Protein AF-C1FYC5-F1 (afdb_monomer_lite)

Secondary structure (DSSP, 8-state):
-----SS-S----GGG--HHHHS---------TT-S-TT-HHHIIIIIHHHHHHHHHHHSTT--------------STT-SSPPP-S---S--HHHHHHHHHHH-GGGHHHHHHS----------SSS---SS------GGGS-GGG-------

Sequence (154 aa):
MVQFCRESCSSRPENQVTLDHDAFQVFQIISSAAEPSFSDEENVKSVYYPEVEKLILEKVPGAHRVFIFDHTIRRTNPGAERAPVFRAHIDQTPAVAVERVGHYLPEEAEQSLSAHYRITNVWRALNELVQVTPLTFAAATSVRDEDIVGIEHR

Radius of gyration: 16.99 Å; chains: 1; bounding box: 38×39×47 Å

Structure (mmCIF, N/CA/C/O backbone):
data_AF-C1FYC5-F1
#
_entry.id   AF-C1FYC5-F1
#
loop_
_atom_site.group_PDB
_atom_site.id
_atom_site.type_symbol
_atom_site.label_atom_id
_atom_site.label_alt_id
_atom_site.label_comp_id
_atom_site.label_asym_id
_atom_site.label_entity_id
_atom_site.label_seq_id
_atom_site.pdbx_PDB_ins_code
_atom_site.Cartn_x
_atom_site.Cartn_y
_atom_site.Cartn_z
_atom_site.occupancy
_atom_site.B_iso_or_equiv
_atom_site.auth_seq_id
_atom_site.auth_comp_id
_atom_site.auth_asym_id
_atom_site.auth_atom_id
_atom_site.pdbx_PDB_model_num
ATOM 1 N N . MET A 1 1 ? -7.289 -6.576 -6.113 1.00 34.09 1 MET A N 1
ATOM 2 C CA . MET A 1 1 ? -6.579 -6.414 -7.400 1.00 34.09 1 MET A CA 1
ATOM 3 C C . MET A 1 1 ? -7.009 -7.520 -8.363 1.00 34.09 1 MET A C 1
ATOM 5 O O . MET A 1 1 ? -6.465 -8.605 -8.294 1.00 34.09 1 MET A O 1
ATOM 9 N N . VAL A 1 2 ? -8.015 -7.306 -9.221 1.00 26.48 2 VAL A N 1
ATOM 10 C CA . VAL A 1 2 ? -8.512 -8.328 -10.174 1.00 26.48 2 VAL A CA 1
ATOM 11 C C . VAL A 1 2 ? -8.312 -7.862 -11.622 1.00 26.48 2 VAL A C 1
ATOM 13 O O . VAL A 1 2 ? -8.537 -6.693 -11.916 1.00 26.48 2 VAL A O 1
ATOM 16 N N . GLN A 1 3 ? -7.879 -8.775 -12.503 1.00 30.44 3 GLN A N 1
ATOM 17 C CA . GLN A 1 3 ? -7.667 -8.580 -13.945 1.00 30.44 3 GLN A CA 1
ATOM 18 C C . GLN A 1 3 ? -8.574 -9.520 -14.757 1.00 30.44 3 GLN A C 1
ATOM 20 O O . GLN A 1 3 ? -8.407 -10.730 -14.671 1.00 30.44 3 GLN A O 1
ATOM 25 N N . PHE A 1 4 ? -9.463 -8.935 -15.567 1.00 24.47 4 PHE A N 1
ATOM 26 C CA . PHE A 1 4 ? -10.095 -9.395 -16.827 1.00 24.47 4 PHE A CA 1
ATOM 27 C C . PHE A 1 4 ? -10.847 -8.164 -17.392 1.00 24.47 4 PHE A C 1
ATOM 29 O O . PHE A 1 4 ? -11.257 -7.321 -16.606 1.00 24.47 4 PHE A O 1
ATOM 36 N N . CYS A 1 5 ? -11.102 -7.926 -18.679 1.00 23.28 5 CYS A N 1
ATOM 37 C CA . CYS A 1 5 ? -10.681 -8.465 -19.970 1.00 23.28 5 CYS A CA 1
ATOM 38 C C . CYS A 1 5 ? -10.758 -7.290 -20.980 1.00 23.28 5 CYS A C 1
ATOM 40 O O . CYS A 1 5 ? -11.342 -6.246 -20.686 1.00 23.28 5 CYS A O 1
ATOM 42 N N . ARG A 1 6 ? -10.188 -7.473 -22.174 1.00 29.94 6 ARG A N 1
ATOM 43 C CA . ARG A 1 6 ? -10.405 -6.617 -23.349 1.00 29.94 6 ARG A CA 1
ATOM 44 C C . ARG A 1 6 ? -11.907 -6.412 -23.608 1.00 29.94 6 ARG A C 1
ATOM 46 O O . ARG A 1 6 ? -12.643 -7.385 -23.678 1.00 29.94 6 ARG A O 1
ATOM 53 N N . GLU A 1 7 ? -12.270 -5.153 -23.841 1.00 31.25 7 GLU A N 1
ATOM 54 C CA . GLU A 1 7 ? -13.524 -4.665 -24.436 1.00 31.25 7 GLU A CA 1
ATOM 55 C C . GLU A 1 7 ? -14.811 -4.753 -23.580 1.00 31.25 7 GLU A C 1
ATOM 57 O O . GLU A 1 7 ? -15.380 -5.806 -23.319 1.00 31.25 7 GLU A O 1
ATOM 62 N N . SER A 1 8 ? -15.327 -3.560 -23.251 1.00 36.59 8 SER A N 1
ATOM 63 C CA . SER A 1 8 ? -16.683 -3.243 -22.769 1.00 36.59 8 SER A CA 1
ATOM 64 C C . SER A 1 8 ? -17.083 -3.691 -21.352 1.00 36.59 8 SER A C 1
ATOM 66 O O . SER A 1 8 ? -17.915 -4.565 -21.158 1.00 36.59 8 SER A O 1
ATOM 68 N N . CYS A 1 9 ? -16.606 -2.959 -20.343 1.00 35.62 9 CYS A N 1
ATOM 69 C CA . CYS A 1 9 ? -17.364 -2.747 -19.107 1.00 35.62 9 CYS A CA 1
ATOM 70 C C . CYS A 1 9 ? -17.297 -1.257 -18.760 1.00 35.62 9 CYS A C 1
ATOM 72 O O . CYS A 1 9 ? -16.220 -0.671 -18.773 1.00 35.62 9 CYS A O 1
ATOM 74 N N . SER A 1 10 ? -18.463 -0.655 -18.516 1.00 42.31 10 SER A N 1
ATOM 75 C CA . SER A 1 10 ? -18.701 0.743 -18.126 1.00 42.31 10 SER A CA 1
ATOM 76 C C . SER A 1 10 ? -17.592 1.319 -17.222 1.00 42.31 10 SER A C 1
ATOM 78 O O . SER A 1 10 ? -17.642 1.177 -15.999 1.00 42.31 10 SER A O 1
ATOM 80 N N . SER A 1 11 ? -16.594 1.984 -17.807 1.00 58.16 11 SER A N 1
ATOM 81 C CA . SER A 1 11 ? -15.475 2.559 -17.060 1.00 58.16 11 SER A CA 1
ATOM 82 C C . SER A 1 11 ? -15.864 3.941 -16.545 1.00 58.16 11 SER A C 1
ATOM 84 O O . SER A 1 11 ? -15.959 4.893 -17.327 1.00 58.16 11 SER A O 1
ATOM 86 N N . ARG A 1 12 ? -16.089 4.069 -15.231 1.00 59.31 12 ARG A N 1
ATOM 87 C CA . ARG A 1 12 ? -16.116 5.391 -14.594 1.00 59.31 12 ARG A CA 1
ATOM 88 C C . ARG A 1 12 ? -14.775 6.092 -14.871 1.00 59.31 12 ARG A C 1
ATOM 90 O O . ARG A 1 12 ? -13.741 5.425 -14.812 1.00 59.31 12 ARG A O 1
ATOM 97 N N . PRO A 1 13 ? -14.770 7.399 -15.184 1.00 66.56 13 PRO A N 1
ATOM 98 C CA . PRO A 1 13 ? -13.530 8.148 -15.353 1.00 66.56 13 PRO A CA 1
ATOM 99 C C . PRO A 1 13 ? -12.661 8.054 -14.090 1.00 66.56 13 PRO A C 1
ATOM 101 O O . PRO A 1 13 ? -13.193 8.037 -12.980 1.00 66.56 13 PRO A O 1
ATOM 104 N N . GLU A 1 14 ? -11.334 8.038 -14.239 1.00 66.44 14 GLU A N 1
ATOM 105 C CA . GLU A 1 14 ? -10.386 7.883 -13.117 1.00 66.44 14 GLU A CA 1
ATOM 106 C C . GLU A 1 14 ? -10.587 8.913 -11.991 1.00 66.44 14 GLU A C 1
ATOM 108 O O . GLU A 1 14 ? -10.317 8.629 -10.830 1.00 66.44 14 GLU A O 1
ATOM 113 N N . ASN A 1 15 ? -11.107 10.102 -12.305 1.00 68.81 15 ASN A N 1
ATOM 114 C CA . ASN A 1 15 ? -11.380 11.153 -11.323 1.00 68.81 15 ASN A CA 1
ATOM 115 C C . ASN A 1 15 ? -12.697 10.972 -10.540 1.00 68.81 15 ASN A C 1
ATOM 117 O O . ASN A 1 15 ? -13.029 11.825 -9.720 1.00 68.81 15 ASN A O 1
ATOM 121 N N . GLN A 1 16 ? -13.454 9.904 -10.802 1.00 78.81 16 GLN A N 1
ATOM 122 C CA . GLN A 1 16 ? -14.715 9.585 -10.123 1.00 78.81 16 GLN A CA 1
ATOM 123 C C . GLN A 1 16 ? -14.625 8.335 -9.241 1.00 78.81 16 GLN A C 1
ATOM 125 O O . GLN A 1 16 ? -15.620 7.984 -8.606 1.00 78.81 16 GLN A O 1
ATOM 130 N N . VAL A 1 17 ? -13.469 7.665 -9.202 1.00 83.44 17 VAL A N 1
ATOM 131 C CA . VAL A 1 17 ? -13.244 6.526 -8.304 1.00 83.44 17 VAL A CA 1
ATOM 132 C C . VAL A 1 17 ? -12.764 6.999 -6.933 1.00 83.44 17 VAL A C 1
ATOM 134 O O . VAL A 1 17 ? -11.943 7.916 -6.836 1.00 83.44 17 VAL A O 1
ATOM 137 N N . THR A 1 18 ? -13.281 6.396 -5.863 1.00 88.06 18 THR A N 1
ATOM 138 C CA . THR A 1 18 ? -12.906 6.758 -4.485 1.00 88.06 18 THR A CA 1
ATOM 139 C C . THR A 1 18 ? -12.513 5.542 -3.660 1.00 88.06 18 THR A C 1
ATOM 141 O O . THR A 1 18 ? -12.987 4.430 -3.890 1.00 88.06 18 THR A O 1
ATOM 144 N N . LEU A 1 19 ? -11.679 5.755 -2.636 1.00 87.94 19 LEU A N 1
ATOM 145 C CA . LEU A 1 19 ? -11.278 4.677 -1.728 1.00 87.94 19 LEU A CA 1
ATOM 146 C C . LEU A 1 19 ? -12.468 4.036 -1.002 1.00 87.94 19 LEU A C 1
ATOM 148 O O . LEU A 1 19 ? -12.465 2.826 -0.809 1.00 87.94 19 LEU A O 1
ATOM 152 N N . ASP A 1 20 ? -13.482 4.812 -0.621 1.00 88.50 20 ASP A N 1
ATOM 153 C CA . ASP A 1 20 ? -14.598 4.294 0.180 1.00 88.50 20 ASP A CA 1
ATOM 154 C C . ASP A 1 20 ? -15.659 3.561 -0.648 1.00 88.50 20 ASP A C 1
ATOM 156 O O . ASP A 1 20 ? -16.315 2.663 -0.128 1.00 88.50 20 ASP A O 1
ATOM 160 N N . HIS A 1 21 ? -15.819 3.910 -1.928 1.00 89.00 21 HIS A N 1
ATOM 161 C CA . HIS A 1 21 ? -16.759 3.229 -2.821 1.00 89.00 21 HIS A CA 1
ATOM 162 C C . HIS A 1 21 ? -16.080 2.130 -3.652 1.00 89.00 21 HIS A C 1
ATOM 164 O O . HIS A 1 21 ? -16.608 1.029 -3.779 1.00 89.00 21 HIS A O 1
ATOM 170 N N . ASP A 1 22 ? -14.917 2.415 -4.239 1.00 90.00 22 ASP A N 1
ATOM 171 C CA . ASP A 1 22 ? -14.282 1.557 -5.247 1.00 90.00 22 ASP A CA 1
ATOM 172 C C . ASP A 1 22 ? -13.079 0.770 -4.708 1.00 90.00 22 ASP A C 1
ATOM 174 O O . ASP A 1 22 ? -12.581 -0.118 -5.400 1.00 90.00 22 ASP A O 1
ATOM 178 N N . ALA A 1 23 ? -12.636 1.052 -3.476 1.00 90.44 23 ALA A N 1
ATOM 179 C CA . ALA A 1 23 ? -11.439 0.492 -2.834 1.00 90.44 23 ALA A CA 1
ATOM 180 C C . ALA A 1 23 ? -10.101 0.860 -3.506 1.00 90.44 23 ALA A C 1
ATOM 182 O O . ALA A 1 23 ? -9.063 0.280 -3.181 1.00 90.44 23 ALA A O 1
ATOM 183 N N . PHE A 1 24 ? -10.094 1.843 -4.410 1.00 91.31 24 PHE A N 1
ATOM 184 C CA . PHE A 1 24 ? -8.877 2.444 -4.950 1.00 91.31 24 PHE A CA 1
ATOM 185 C C . PHE A 1 24 ? -9.115 3.906 -5.335 1.00 91.31 24 PHE A C 1
ATOM 187 O O . PHE A 1 24 ? -10.240 4.337 -5.578 1.00 91.31 24 PHE A O 1
ATOM 194 N N . GLN A 1 25 ? -8.032 4.671 -5.406 1.00 89.44 25 GLN A N 1
ATOM 195 C CA . GLN A 1 25 ? -8.036 6.036 -5.913 1.00 89.44 25 GLN A CA 1
ATOM 196 C C . GLN A 1 25 ? -6.739 6.277 -6.675 1.00 89.44 25 GLN A C 1
ATOM 198 O O . GLN A 1 25 ? -5.678 5.791 -6.279 1.00 89.44 25 GLN A O 1
ATOM 203 N N . VAL A 1 26 ? -6.838 7.009 -7.782 1.00 87.38 26 VAL A N 1
ATOM 204 C CA . VAL A 1 26 ? -5.706 7.308 -8.659 1.00 87.38 26 VAL A CA 1
ATOM 205 C C . VAL A 1 26 ? -5.273 8.752 -8.444 1.00 87.38 26 VAL A C 1
ATOM 207 O O . VAL A 1 26 ? -6.096 9.667 -8.417 1.00 87.38 26 VAL A O 1
ATOM 210 N N . PHE A 1 27 ? -3.966 8.954 -8.311 1.00 83.06 27 PHE A N 1
ATOM 211 C CA . PHE A 1 27 ? -3.350 10.273 -8.262 1.00 83.06 27 PHE A CA 1
ATOM 212 C C . PHE A 1 27 ? -2.437 10.440 -9.475 1.00 83.06 27 PHE A C 1
ATOM 214 O O . PHE A 1 27 ? -1.726 9.509 -9.855 1.00 83.06 27 PHE A O 1
ATOM 221 N N . GLN A 1 28 ? -2.460 11.626 -10.085 1.00 79.00 28 GLN A N 1
ATOM 222 C CA . GLN A 1 28 ? -1.498 11.974 -11.133 1.00 79.00 28 GLN A CA 1
ATOM 223 C C . GLN A 1 28 ? -0.081 12.036 -10.558 1.00 79.00 28 GLN A C 1
ATOM 225 O O . GLN A 1 28 ? 0.081 12.196 -9.352 1.00 79.00 28 GLN A O 1
ATOM 230 N N . ILE A 1 29 ? 0.928 11.901 -11.424 1.00 68.50 29 ILE A N 1
ATOM 231 C CA . ILE A 1 29 ? 2.345 11.760 -11.058 1.00 68.50 29 ILE A CA 1
ATOM 232 C C . ILE A 1 29 ? 2.752 12.794 -9.996 1.00 68.50 29 ILE A C 1
ATOM 234 O O . ILE A 1 29 ? 2.791 13.995 -10.255 1.00 68.50 29 ILE A O 1
ATOM 238 N N . ILE A 1 30 ? 3.073 12.296 -8.801 1.00 72.44 30 ILE A N 1
ATOM 239 C CA . ILE A 1 30 ? 3.605 13.078 -7.683 1.00 72.44 30 ILE A CA 1
ATOM 240 C C . ILE A 1 30 ? 5.122 12.912 -7.706 1.00 72.44 30 ILE A C 1
ATOM 242 O O . ILE A 1 30 ? 5.620 11.799 -7.521 1.00 72.44 30 ILE A O 1
ATOM 246 N N . SER A 1 31 ? 5.869 13.993 -7.921 1.00 78.69 31 SER A N 1
ATOM 247 C CA . SER A 1 31 ? 7.332 13.971 -7.806 1.00 78.69 31 SER A CA 1
ATOM 248 C C . SER A 1 31 ? 7.746 13.516 -6.404 1.00 78.69 31 SER A C 1
ATOM 250 O O . SER A 1 31 ? 7.158 13.974 -5.426 1.00 78.69 31 SER A O 1
ATOM 252 N N . SER A 1 32 ? 8.744 12.642 -6.308 1.00 83.69 32 SER A N 1
ATOM 253 C CA . SER A 1 32 ? 9.310 12.199 -5.030 1.00 83.69 32 SER A CA 1
ATOM 254 C C . SER A 1 32 ? 10.768 12.609 -4.945 1.00 83.69 32 SER A C 1
ATOM 256 O O . SER A 1 32 ? 11.507 12.461 -5.918 1.00 83.69 32 SER A O 1
ATOM 258 N N . ALA A 1 33 ? 11.194 13.079 -3.776 1.00 84.56 33 ALA A N 1
ATOM 259 C CA . ALA A 1 33 ? 12.601 13.357 -3.513 1.00 84.56 33 ALA A CA 1
ATOM 260 C C . ALA A 1 33 ? 13.441 12.073 -3.380 1.00 84.56 33 ALA A C 1
ATOM 262 O O . ALA A 1 33 ? 14.666 12.147 -3.384 1.00 84.56 33 ALA A O 1
ATOM 263 N N . ALA A 1 34 ? 12.804 10.898 -3.285 1.00 82.06 34 ALA A N 1
ATOM 264 C CA . ALA A 1 34 ? 13.491 9.611 -3.212 1.00 82.06 34 ALA A CA 1
ATOM 265 C C . ALA A 1 34 ? 14.014 9.116 -4.578 1.00 82.06 34 ALA A C 1
ATOM 267 O O . ALA A 1 34 ? 14.761 8.134 -4.635 1.00 82.06 34 ALA A O 1
ATOM 268 N N . GLU A 1 35 ? 13.645 9.771 -5.683 1.00 76.88 35 GLU A N 1
ATOM 269 C CA . GLU A 1 35 ? 14.177 9.463 -7.014 1.00 76.88 35 GLU A CA 1
ATOM 270 C C . GLU A 1 35 ? 15.662 9.856 -7.141 1.00 76.88 35 GLU A C 1
ATOM 272 O O . GLU A 1 35 ? 16.072 10.888 -6.611 1.00 76.88 35 GLU A O 1
ATOM 277 N N . PRO A 1 36 ? 16.501 9.079 -7.860 1.00 67.19 36 PRO A N 1
ATOM 278 C CA . PRO A 1 36 ? 16.189 7.863 -8.625 1.00 67.19 36 PRO A CA 1
ATOM 279 C C . PRO A 1 36 ? 16.366 6.549 -7.837 1.00 67.19 36 PRO A C 1
ATOM 281 O O . PRO A 1 36 ? 16.103 5.468 -8.363 1.00 67.19 36 PRO A O 1
ATOM 284 N N . SER A 1 37 ? 16.849 6.601 -6.595 1.00 65.06 37 SER A N 1
ATOM 285 C CA . SER A 1 37 ? 17.399 5.431 -5.899 1.00 65.06 37 SER A CA 1
ATOM 286 C C . SER A 1 37 ? 16.353 4.665 -5.085 1.00 65.06 37 SER A C 1
ATOM 288 O O . SER A 1 37 ? 16.595 4.321 -3.929 1.00 65.06 37 SER A O 1
ATOM 290 N N . PHE A 1 38 ? 15.224 4.267 -5.688 1.00 81.00 38 PHE A N 1
ATOM 291 C CA . PHE A 1 38 ? 14.351 3.203 -5.140 1.00 81.00 38 PHE A CA 1
ATOM 292 C C . PHE A 1 38 ? 15.049 1.815 -5.168 1.00 81.00 38 PHE A C 1
ATOM 294 O O . PHE A 1 38 ? 14.480 0.784 -5.528 1.00 81.00 38 PHE A O 1
ATOM 301 N N . SER A 1 39 ? 16.343 1.811 -4.872 1.00 79.75 39 SER A N 1
ATOM 302 C CA . SER A 1 39 ? 17.281 0.714 -4.697 1.00 79.75 39 SER A CA 1
ATOM 303 C C . SER A 1 39 ? 17.934 0.744 -3.320 1.00 79.75 39 SER A C 1
ATOM 305 O O . SER A 1 39 ? 18.486 -0.277 -2.930 1.00 79.75 39 SER A O 1
ATOM 307 N N . ASP A 1 40 ? 17.871 1.872 -2.610 1.00 86.31 40 ASP A N 1
ATOM 308 C CA . ASP A 1 40 ? 18.386 2.020 -1.254 1.00 86.31 40 ASP A CA 1
ATOM 309 C C . ASP A 1 40 ? 17.228 2.031 -0.248 1.00 86.31 40 ASP A C 1
ATOM 311 O O . ASP A 1 40 ? 16.360 2.907 -0.271 1.00 86.31 40 ASP A O 1
ATOM 315 N N . GLU A 1 41 ? 17.217 1.029 0.627 1.00 88.12 41 GLU A N 1
ATOM 316 C CA . GLU A 1 41 ? 16.197 0.849 1.655 1.00 88.12 41 GLU A CA 1
ATOM 317 C C . GLU A 1 41 ? 16.184 2.005 2.667 1.00 88.12 41 GLU A C 1
ATOM 319 O O . GLU A 1 41 ? 15.111 2.418 3.116 1.00 88.12 41 GLU A O 1
ATOM 324 N N . GLU A 1 42 ? 17.350 2.561 3.006 1.00 90.31 42 GLU A N 1
ATOM 325 C CA . GLU A 1 42 ? 17.450 3.674 3.952 1.00 90.31 42 GLU A CA 1
ATOM 326 C C . GLU A 1 42 ? 16.856 4.950 3.352 1.00 90.31 42 GLU A C 1
ATOM 328 O O . GLU A 1 42 ? 16.071 5.641 4.007 1.00 90.31 42 GLU A O 1
ATOM 333 N N . ASN A 1 43 ? 17.143 5.224 2.079 1.00 90.75 43 ASN A N 1
ATOM 334 C CA . ASN A 1 43 ? 16.541 6.331 1.338 1.00 90.75 43 ASN A CA 1
ATOM 335 C C . ASN A 1 43 ? 15.010 6.191 1.233 1.00 90.75 43 ASN A C 1
ATOM 337 O O . ASN A 1 43 ? 14.275 7.152 1.460 1.00 90.75 43 ASN A O 1
ATOM 341 N N . VAL A 1 44 ? 14.496 4.983 0.965 1.00 92.69 44 VAL A N 1
ATOM 342 C CA . VAL A 1 44 ? 13.042 4.735 0.940 1.00 92.69 44 VAL A CA 1
ATOM 343 C C . VAL A 1 44 ? 12.408 5.037 2.303 1.00 92.69 44 VAL A C 1
ATOM 345 O O . VAL A 1 44 ? 11.387 5.723 2.367 1.00 92.69 44 VAL A O 1
ATOM 348 N N . LYS A 1 45 ? 13.016 4.579 3.401 1.00 93.56 45 LYS A N 1
ATOM 349 C CA . LYS A 1 45 ? 12.481 4.798 4.755 1.00 93.56 45 LYS A CA 1
ATOM 350 C C . LYS A 1 45 ? 12.613 6.243 5.237 1.00 93.56 45 LYS A C 1
ATOM 352 O O . LYS A 1 45 ? 11.732 6.727 5.935 1.00 93.56 45 LYS A O 1
ATOM 357 N N . SER A 1 46 ? 13.699 6.931 4.901 1.00 93.75 46 SER A N 1
ATOM 358 C CA . SER A 1 46 ? 13.956 8.294 5.388 1.00 93.75 46 SER A CA 1
ATOM 359 C C . SER A 1 46 ? 13.279 9.378 4.549 1.00 93.75 46 SER A C 1
ATOM 361 O O . SER A 1 46 ? 12.950 10.433 5.087 1.00 93.75 46 SER A O 1
ATOM 363 N N . VAL A 1 47 ? 13.034 9.124 3.258 1.00 93.31 47 VAL A N 1
ATOM 364 C CA . VAL A 1 47 ? 12.475 10.115 2.324 1.00 93.31 47 VAL A CA 1
ATOM 365 C C . VAL A 1 47 ? 11.071 9.734 1.867 1.00 93.31 47 VAL A C 1
ATOM 367 O O . VAL A 1 47 ? 10.134 10.513 2.030 1.00 93.31 47 VAL A O 1
ATOM 370 N N . TYR A 1 48 ? 10.891 8.527 1.326 1.00 93.31 48 TYR A N 1
ATOM 371 C CA . TYR A 1 48 ? 9.627 8.150 0.687 1.00 93.31 48 TYR A CA 1
ATOM 372 C C . TYR A 1 48 ? 8.517 7.812 1.690 1.00 93.31 48 TYR A C 1
ATOM 374 O O . TYR A 1 48 ? 7.357 8.147 1.463 1.00 93.31 48 TYR A O 1
ATOM 382 N N . TYR A 1 49 ? 8.846 7.183 2.819 1.00 95.50 49 TYR A N 1
ATOM 383 C CA . TYR A 1 49 ? 7.861 6.879 3.865 1.00 95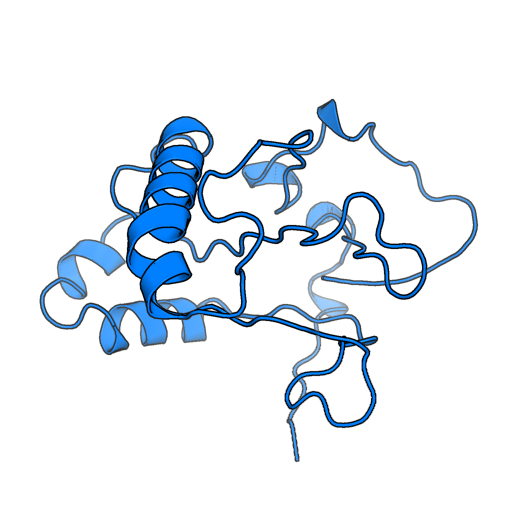.50 49 TYR A CA 1
ATOM 384 C C . TYR A 1 49 ? 7.166 8.144 4.401 1.00 95.50 49 TYR A C 1
ATOM 386 O O . TYR A 1 49 ? 5.934 8.158 4.396 1.00 95.50 49 TYR A O 1
ATOM 394 N N . PRO A 1 50 ? 7.885 9.227 4.771 1.00 95.69 50 PRO A N 1
ATOM 395 C CA . PRO A 1 50 ? 7.250 10.496 5.134 1.00 95.69 50 PRO A CA 1
ATOM 396 C C . PRO A 1 50 ? 6.348 11.085 4.040 1.00 95.69 50 PRO A C 1
ATOM 398 O O . PRO A 1 50 ? 5.287 11.633 4.338 1.00 95.69 50 PRO A O 1
ATOM 401 N N . GLU A 1 51 ? 6.737 10.972 2.765 1.00 94.38 51 GLU A N 1
ATOM 402 C CA . GLU A 1 51 ? 5.906 11.433 1.644 1.00 94.38 51 GLU A CA 1
ATOM 403 C C . GLU A 1 51 ? 4.603 10.627 1.530 1.00 94.38 51 GLU A C 1
ATOM 405 O O . GLU A 1 51 ? 3.532 11.203 1.327 1.00 94.38 51 GLU A O 1
ATOM 410 N N . VAL A 1 52 ? 4.683 9.303 1.687 1.00 94.69 52 VAL A N 1
ATOM 411 C CA . VAL A 1 5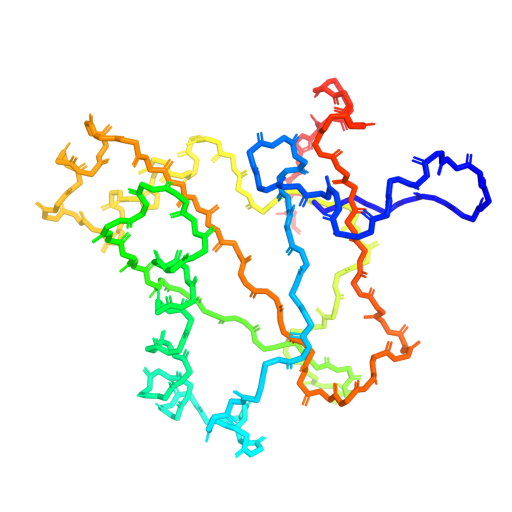2 ? 3.525 8.398 1.665 1.00 94.69 52 VAL A CA 1
ATOM 412 C C . VAL A 1 52 ? 2.608 8.643 2.858 1.00 94.69 52 VAL A C 1
ATOM 414 O O . VAL A 1 52 ? 1.394 8.731 2.682 1.00 94.69 52 VAL A O 1
ATOM 417 N N . GLU A 1 53 ? 3.166 8.785 4.059 1.00 96.06 53 GLU A N 1
ATOM 418 C CA . GLU A 1 53 ? 2.406 9.115 5.263 1.00 96.06 53 GLU A CA 1
ATOM 419 C C . GLU A 1 53 ? 1.639 10.426 5.079 1.00 96.06 53 GLU A C 1
ATOM 421 O O . GLU A 1 53 ? 0.419 10.456 5.255 1.00 96.06 53 GLU A O 1
ATOM 426 N N . LYS A 1 54 ? 2.326 11.483 4.632 1.00 94.94 54 LYS A N 1
ATOM 427 C CA . LYS A 1 54 ? 1.701 12.773 4.338 1.00 94.94 54 LYS A CA 1
ATOM 428 C C . LYS A 1 54 ? 0.582 12.636 3.305 1.00 94.94 54 LYS A C 1
ATOM 430 O O . LYS A 1 54 ? -0.506 13.166 3.514 1.00 94.94 54 LYS A O 1
ATOM 435 N N . LEU A 1 55 ? 0.822 11.904 2.215 1.00 92.81 55 LEU A N 1
ATOM 436 C CA . LEU A 1 55 ? -0.184 11.667 1.180 1.00 92.81 55 LEU A CA 1
ATOM 437 C C . LEU A 1 55 ? -1.434 10.985 1.753 1.00 92.81 55 LEU A C 1
ATOM 439 O O . LEU A 1 55 ? -2.548 11.412 1.462 1.00 92.81 55 LEU A O 1
ATOM 443 N N . ILE A 1 56 ? -1.267 9.941 2.566 1.00 93.69 56 ILE A N 1
ATOM 444 C CA . ILE A 1 56 ? -2.392 9.213 3.164 1.00 93.69 56 ILE A CA 1
ATOM 445 C C . ILE A 1 56 ? -3.171 10.124 4.116 1.00 93.69 56 ILE A C 1
ATOM 447 O O . ILE A 1 56 ? -4.393 10.200 4.002 1.00 93.69 56 ILE A O 1
ATOM 451 N N . LEU A 1 57 ? -2.485 10.851 5.002 1.00 94.62 57 LEU A N 1
ATOM 452 C CA . LEU A 1 57 ? -3.121 11.777 5.945 1.00 94.62 57 LEU A CA 1
ATOM 453 C C . LEU A 1 57 ? -3.895 12.900 5.233 1.00 94.62 57 LEU A C 1
ATOM 455 O O . LEU A 1 57 ? -4.964 13.297 5.686 1.00 94.62 57 LEU A O 1
ATOM 459 N N . GLU A 1 58 ? -3.391 13.400 4.102 1.00 92.44 58 GLU A N 1
ATOM 460 C CA . GLU A 1 58 ? -4.060 14.452 3.328 1.00 92.44 58 GLU A CA 1
ATOM 461 C C . GLU A 1 58 ? -5.240 13.945 2.491 1.00 92.44 58 GLU A C 1
ATOM 463 O O . GLU A 1 58 ? -6.182 14.699 2.234 1.00 92.44 58 GLU A O 1
ATOM 468 N N . LYS A 1 59 ? -5.169 12.710 1.983 1.00 89.12 59 LYS A N 1
ATOM 469 C CA . LYS A 1 59 ? -6.116 12.208 0.972 1.00 89.12 59 LYS A CA 1
ATOM 470 C C . LYS A 1 59 ? -7.155 11.241 1.510 1.00 89.12 59 LYS A C 1
ATOM 472 O O . LYS A 1 59 ? -8.185 11.086 0.861 1.00 89.12 59 LYS A O 1
ATOM 477 N N . VAL A 1 60 ? -6.915 10.605 2.653 1.00 90.00 60 VAL A N 1
ATOM 478 C CA . VAL A 1 60 ? -7.852 9.657 3.262 1.00 90.00 60 VAL A CA 1
ATOM 479 C C . VAL A 1 60 ? -8.627 10.362 4.378 1.00 90.00 60 VAL A C 1
ATOM 481 O O . VAL A 1 60 ? -8.052 10.659 5.426 1.00 90.00 60 VAL A O 1
ATOM 484 N N . PRO A 1 61 ? -9.933 10.636 4.199 1.00 88.88 61 PRO A N 1
ATOM 485 C CA . PRO A 1 61 ? -10.725 11.315 5.218 1.00 88.88 61 PRO A CA 1
ATOM 486 C C . PRO A 1 61 ? -10.719 10.550 6.547 1.00 88.88 61 PRO A C 1
ATOM 488 O O . PRO A 1 61 ? -10.956 9.346 6.586 1.00 88.88 61 PRO A O 1
ATOM 491 N N . GLY A 1 62 ? -10.448 11.258 7.646 1.00 91.06 62 GLY A N 1
ATOM 492 C CA . GLY A 1 62 ? -10.405 10.674 8.992 1.00 91.06 62 GLY A CA 1
ATOM 493 C C . GLY A 1 62 ? -9.100 9.949 9.346 1.00 91.06 62 GLY A C 1
ATOM 494 O O . GLY A 1 62 ? -8.938 9.533 10.498 1.00 91.06 62 GLY A O 1
ATOM 495 N N . ALA A 1 63 ? -8.149 9.834 8.411 1.00 93.12 63 ALA A N 1
ATOM 496 C CA . ALA A 1 63 ? -6.814 9.344 8.726 1.00 93.12 63 ALA A CA 1
ATOM 497 C C . ALA A 1 63 ? -6.082 10.357 9.618 1.00 93.12 63 ALA A C 1
ATOM 499 O O . ALA A 1 63 ? -5.927 11.524 9.273 1.00 93.12 63 ALA A O 1
ATOM 500 N N . HIS A 1 64 ? -5.641 9.894 10.782 1.00 93.44 64 HIS A N 1
ATOM 501 C CA . HIS A 1 64 ? -4.916 10.701 11.770 1.00 93.44 64 HIS A CA 1
ATOM 502 C C . HIS A 1 64 ? -3.638 10.013 12.263 1.00 93.44 64 HIS A C 1
ATOM 504 O O . HIS A 1 64 ? -2.840 10.624 12.967 1.00 93.44 64 HIS A O 1
ATOM 510 N N . ARG A 1 65 ? -3.442 8.743 11.893 1.00 93.25 65 ARG A N 1
ATOM 511 C CA . ARG A 1 65 ? -2.264 7.942 12.209 1.00 93.25 65 ARG A CA 1
ATOM 512 C C . ARG A 1 65 ? -1.987 6.986 11.057 1.00 93.25 65 ARG A C 1
ATOM 514 O O . ARG A 1 65 ? -2.908 6.334 10.566 1.00 93.25 65 ARG A O 1
ATOM 521 N N . VAL A 1 66 ? -0.728 6.905 10.641 1.00 96.00 66 VAL A N 1
ATOM 522 C CA . VAL A 1 66 ? -0.256 5.988 9.600 1.00 96.00 66 VAL A CA 1
ATOM 523 C C . VAL A 1 66 ? 0.913 5.196 10.166 1.00 96.00 66 VAL A C 1
ATOM 525 O O . VAL A 1 66 ? 1.781 5.746 10.832 1.00 96.00 66 VAL A O 1
ATOM 528 N N . PHE A 1 67 ? 0.934 3.892 9.904 1.00 95.81 67 PHE A N 1
ATOM 529 C CA . PHE A 1 67 ? 2.066 3.034 10.230 1.00 95.81 67 PHE A CA 1
ATOM 530 C C . PHE A 1 67 ? 2.444 2.228 8.990 1.00 95.81 67 PHE A C 1
ATOM 532 O O . PHE A 1 67 ? 1.650 1.422 8.500 1.00 95.81 67 PHE A O 1
ATOM 539 N N . ILE A 1 68 ? 3.648 2.459 8.468 1.00 96.19 68 ILE A N 1
ATOM 540 C CA . ILE A 1 68 ? 4.161 1.751 7.293 1.00 96.19 68 ILE A CA 1
ATOM 541 C C . ILE A 1 68 ? 4.968 0.548 7.781 1.00 96.19 68 ILE A C 1
ATOM 543 O O . ILE A 1 68 ? 6.069 0.701 8.303 1.00 96.19 68 ILE A O 1
ATOM 547 N N . PHE A 1 69 ? 4.409 -0.650 7.614 1.00 93.44 69 PHE A N 1
ATOM 548 C CA . PHE A 1 69 ? 5.002 -1.881 8.142 1.00 93.44 69 PHE A CA 1
ATOM 549 C C . PHE A 1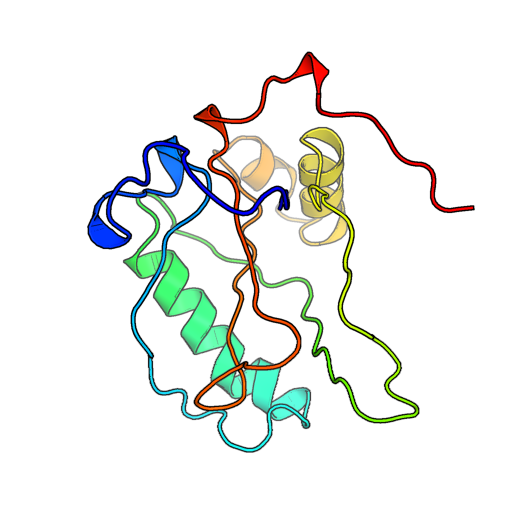 69 ? 5.896 -2.633 7.147 1.00 93.44 69 PHE A C 1
ATOM 551 O O . PHE A 1 69 ? 6.743 -3.414 7.570 1.00 93.44 69 PHE A O 1
ATOM 558 N N . ASP A 1 70 ? 5.712 -2.432 5.841 1.00 92.25 70 ASP A N 1
ATOM 559 C CA . ASP A 1 70 ? 6.488 -3.108 4.796 1.00 92.25 70 ASP A CA 1
ATOM 560 C C . ASP A 1 70 ? 6.448 -2.313 3.483 1.00 92.25 70 ASP A C 1
ATOM 562 O O . ASP A 1 70 ? 5.532 -1.521 3.247 1.00 92.25 70 ASP A O 1
ATOM 566 N N . HIS A 1 71 ? 7.426 -2.555 2.613 1.00 92.88 71 HIS A N 1
ATOM 567 C CA . HIS A 1 71 ? 7.381 -2.162 1.211 1.00 92.88 71 HIS A CA 1
ATOM 568 C C . HIS A 1 71 ? 8.019 -3.247 0.341 1.00 92.88 71 HIS A C 1
ATOM 570 O O . HIS A 1 71 ? 8.959 -3.929 0.732 1.00 92.88 71 HIS A O 1
ATOM 576 N N . THR A 1 72 ? 7.540 -3.389 -0.893 1.00 90.50 72 THR A N 1
ATOM 577 C CA . THR A 1 72 ? 8.137 -4.309 -1.868 1.00 90.50 72 THR A CA 1
ATOM 578 C C . THR A 1 72 ? 8.447 -3.569 -3.159 1.00 90.50 72 THR A C 1
ATOM 580 O O . THR A 1 72 ? 7.556 -2.994 -3.784 1.00 90.50 72 THR A O 1
ATOM 583 N N . ILE A 1 73 ? 9.699 -3.654 -3.608 1.00 88.56 73 ILE A N 1
ATOM 584 C CA . ILE A 1 73 ? 10.125 -3.164 -4.920 1.00 88.56 73 ILE A CA 1
ATOM 585 C C . ILE A 1 73 ? 10.097 -4.331 -5.909 1.00 88.56 73 ILE A C 1
ATOM 587 O O . ILE A 1 73 ? 10.772 -5.343 -5.719 1.00 88.56 73 ILE A O 1
ATOM 591 N N . ARG A 1 74 ? 9.311 -4.195 -6.981 1.00 87.12 74 ARG A N 1
ATOM 592 C CA . ARG A 1 74 ? 9.215 -5.202 -8.048 1.00 87.12 74 ARG A CA 1
ATOM 593 C C . ARG A 1 74 ? 9.989 -4.743 -9.273 1.00 87.12 74 ARG A C 1
ATOM 595 O O . ARG A 1 74 ? 9.829 -3.609 -9.719 1.00 87.12 74 ARG A O 1
ATOM 602 N N . ARG A 1 75 ? 10.800 -5.639 -9.839 1.00 85.12 75 ARG A N 1
ATOM 603 C CA . ARG A 1 75 ? 11.565 -5.397 -11.071 1.00 85.12 75 ARG A CA 1
ATOM 604 C C . ARG A 1 75 ? 11.389 -6.562 -12.042 1.00 85.12 75 ARG A C 1
ATOM 606 O O . ARG A 1 75 ? 11.100 -7.683 -11.635 1.00 85.12 75 ARG A O 1
ATOM 613 N N . THR A 1 76 ? 11.530 -6.280 -13.333 1.00 81.56 76 THR A N 1
ATOM 614 C CA . THR A 1 76 ? 11.352 -7.254 -14.425 1.00 81.56 76 THR A CA 1
ATOM 615 C C . THR A 1 76 ? 12.671 -7.767 -14.999 1.00 81.56 76 THR A C 1
ATOM 617 O O . THR A 1 76 ? 12.657 -8.576 -15.926 1.00 81.56 76 THR A O 1
ATOM 620 N N . ASN A 1 77 ? 13.817 -7.307 -14.488 1.00 81.44 77 ASN A N 1
ATOM 621 C CA . ASN A 1 77 ? 15.117 -7.773 -14.954 1.00 81.44 77 ASN A CA 1
ATOM 622 C C . ASN A 1 77 ? 15.332 -9.256 -14.586 1.00 81.44 77 ASN A C 1
ATOM 624 O O . ASN A 1 77 ? 14.906 -9.689 -13.511 1.00 81.44 77 ASN A O 1
ATOM 628 N N . PRO A 1 78 ? 16.012 -10.038 -15.447 1.00 74.81 78 PRO A N 1
ATOM 629 C CA . PRO A 1 78 ? 16.386 -11.409 -15.121 1.00 74.81 78 PRO A CA 1
ATOM 630 C C . PRO A 1 78 ? 17.136 -11.466 -13.782 1.00 74.81 78 PRO A C 1
ATOM 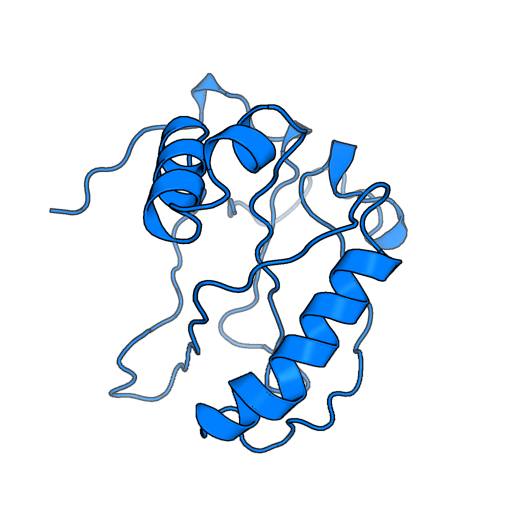632 O O . PRO A 1 78 ? 18.090 -10.718 -13.578 1.00 74.81 78 PRO A O 1
ATOM 635 N N . GLY A 1 79 ? 16.685 -12.328 -12.866 1.00 74.12 79 GLY A N 1
ATOM 636 C CA . GLY A 1 79 ? 17.267 -12.471 -11.525 1.00 74.12 79 GLY A CA 1
ATOM 637 C C . GLY A 1 79 ? 16.674 -11.563 -10.441 1.00 74.12 79 GLY A C 1
ATOM 638 O O . GLY A 1 79 ? 17.168 -11.584 -9.318 1.00 74.12 79 GLY A O 1
ATOM 639 N N . ALA A 1 80 ? 15.626 -10.783 -10.729 1.00 79.19 80 ALA A N 1
ATOM 640 C CA . ALA A 1 80 ? 14.909 -10.046 -9.689 1.00 79.19 80 ALA A CA 1
ATOM 641 C C . ALA A 1 80 ? 14.251 -10.998 -8.674 1.00 79.19 80 ALA A C 1
ATOM 643 O O . ALA A 1 80 ? 13.521 -11.911 -9.058 1.00 79.19 80 ALA A O 1
ATOM 644 N N . GLU A 1 81 ? 14.446 -10.740 -7.377 1.00 78.00 81 GLU A N 1
ATOM 645 C CA . GLU A 1 81 ? 13.871 -11.557 -6.295 1.00 78.00 81 GLU A CA 1
ATOM 646 C C . GLU A 1 81 ? 12.334 -11.554 -6.297 1.00 78.00 81 GLU A C 1
ATOM 648 O O . GLU A 1 81 ? 11.691 -12.538 -5.930 1.00 78.00 81 GLU A O 1
ATOM 653 N N . ARG A 1 82 ? 11.726 -10.435 -6.715 1.00 82.06 82 ARG A N 1
ATOM 654 C CA . ARG A 1 82 ? 10.274 -10.223 -6.716 1.00 82.06 82 ARG A CA 1
ATOM 655 C C . ARG A 1 82 ? 9.786 -9.784 -8.097 1.00 82.06 82 ARG A C 1
ATOM 657 O O . ARG A 1 82 ? 9.791 -8.598 -8.430 1.00 82.06 82 ARG A O 1
ATOM 664 N N . ALA A 1 83 ? 9.309 -10.748 -8.879 1.00 83.81 83 ALA A N 1
ATOM 665 C CA . ALA A 1 83 ? 8.667 -10.497 -10.167 1.00 83.81 83 ALA A CA 1
ATOM 666 C C . ALA A 1 83 ? 7.237 -9.922 -10.008 1.00 83.81 83 ALA A C 1
ATOM 668 O O . ALA A 1 83 ? 6.617 -10.066 -8.944 1.00 83.81 83 ALA A O 1
ATOM 669 N N . PRO A 1 84 ? 6.678 -9.275 -11.049 1.00 82.75 84 PRO A N 1
ATOM 670 C CA . PRO A 1 84 ? 5.260 -8.921 -11.097 1.00 82.75 84 PRO A CA 1
ATOM 671 C C . PRO A 1 84 ? 4.342 -10.141 -10.945 1.00 82.75 84 PRO A C 1
ATOM 673 O O . PRO A 1 84 ? 4.660 -11.239 -11.402 1.00 82.75 84 PRO A O 1
ATOM 676 N N . VAL A 1 85 ? 3.187 -9.943 -10.309 1.00 84.38 85 VAL A N 1
ATOM 677 C CA . VAL A 1 85 ? 2.161 -10.982 -10.143 1.00 84.38 85 VAL A CA 1
ATOM 678 C C . VAL A 1 85 ? 1.070 -10.761 -11.182 1.00 84.38 85 VAL A C 1
ATOM 680 O O . VAL A 1 85 ? 0.499 -9.681 -11.253 1.00 84.38 85 VAL A O 1
ATOM 683 N N . PHE A 1 86 ? 0.764 -11.799 -11.959 1.00 86.25 86 PHE A N 1
ATOM 684 C CA . PHE A 1 86 ? -0.212 -11.740 -13.058 1.00 86.25 86 PHE A CA 1
ATOM 685 C C . PHE A 1 86 ? -1.584 -12.325 -12.704 1.00 86.25 86 PHE A C 1
ATOM 687 O O . PHE A 1 86 ? -2.453 -12.447 -13.563 1.00 86.25 86 PHE A O 1
ATOM 694 N N . ARG A 1 87 ? -1.779 -12.738 -11.449 1.00 86.44 87 ARG A N 1
ATOM 695 C CA . ARG A 1 87 ? -3.059 -13.259 -10.968 1.00 86.44 87 ARG A CA 1
ATOM 696 C C . ARG A 1 87 ? -3.810 -12.188 -10.204 1.00 86.44 87 ARG A C 1
ATOM 698 O O . ARG A 1 87 ? -3.233 -11.506 -9.362 1.00 86.44 87 ARG A O 1
ATOM 705 N N . ALA A 1 88 ? -5.106 -12.117 -10.468 1.00 88.94 88 ALA A N 1
ATOM 706 C CA . ALA A 1 88 ? -6.054 -11.397 -9.646 1.00 88.94 88 ALA A CA 1
ATOM 707 C C . ALA A 1 88 ? -6.000 -11.890 -8.186 1.00 88.94 88 ALA A C 1
ATOM 709 O O . ALA A 1 88 ? -6.124 -13.088 -7.951 1.00 88.94 88 ALA A O 1
ATOM 710 N N . HIS A 1 89 ? -5.806 -10.993 -7.222 1.00 89.75 89 HIS A N 1
ATOM 711 C CA . HIS A 1 89 ? -5.838 -11.282 -5.789 1.00 89.75 89 HIS A CA 1
ATOM 712 C C . HIS A 1 89 ? -6.227 -10.057 -4.957 1.00 89.75 89 HIS A C 1
ATOM 714 O O . HIS A 1 89 ? -6.144 -8.915 -5.405 1.00 89.75 89 HIS A O 1
ATOM 720 N N . ILE A 1 90 ? -6.651 -10.298 -3.722 1.00 88.75 90 ILE A N 1
ATOM 721 C CA . ILE A 1 90 ? -6.639 -9.307 -2.645 1.00 88.75 90 ILE A CA 1
ATOM 722 C C . ILE A 1 90 ? -5.494 -9.666 -1.702 1.00 88.75 90 ILE A C 1
ATOM 724 O O . ILE A 1 90 ? -5.218 -10.845 -1.494 1.00 88.75 90 ILE A O 1
ATOM 728 N N . ASP A 1 91 ? -4.816 -8.665 -1.154 1.00 86.56 91 ASP A N 1
ATOM 729 C CA . ASP A 1 91 ? -3.601 -8.916 -0.372 1.00 86.56 91 ASP A CA 1
ATOM 730 C C . ASP A 1 91 ? -3.918 -9.324 1.065 1.00 86.56 91 ASP A C 1
ATOM 732 O O . ASP A 1 91 ? -3.145 -10.043 1.691 1.00 86.56 91 ASP A O 1
ATOM 736 N N . GLN A 1 92 ? -5.034 -8.825 1.601 1.00 87.94 92 GLN A N 1
ATOM 737 C CA . GLN A 1 92 ? -5.390 -8.958 3.008 1.00 87.94 92 GLN A CA 1
ATOM 738 C C . GLN A 1 92 ? -6.870 -9.291 3.157 1.00 87.94 92 GLN A C 1
ATOM 740 O O . GLN A 1 92 ? -7.716 -8.790 2.415 1.00 87.94 92 GLN A O 1
ATOM 745 N N . THR A 1 93 ? -7.174 -10.096 4.169 1.00 88.38 93 THR A N 1
ATOM 746 C CA . THR A 1 93 ? -8.534 -10.314 4.665 1.00 88.38 93 THR A CA 1
ATOM 747 C C . THR A 1 93 ? -8.756 -9.491 5.941 1.00 88.38 93 THR A C 1
ATOM 749 O O . THR A 1 93 ? -7.779 -9.063 6.566 1.00 88.38 93 THR A O 1
ATOM 752 N N . PRO A 1 94 ? -10.011 -9.286 6.384 1.00 89.50 94 PRO A N 1
ATOM 753 C CA . PRO A 1 94 ? -10.287 -8.595 7.646 1.00 89.50 94 PRO A CA 1
ATOM 754 C C . PRO A 1 94 ? -9.588 -9.230 8.856 1.00 89.50 94 PRO A C 1
ATOM 756 O O . PRO A 1 94 ? -9.053 -8.516 9.698 1.00 89.50 94 PRO A O 1
ATOM 759 N N . ALA A 1 95 ? -9.528 -10.565 8.913 1.00 91.12 95 ALA A N 1
ATOM 760 C CA . ALA A 1 95 ? -8.833 -11.282 9.981 1.00 91.12 95 ALA A CA 1
ATOM 761 C C . ALA A 1 95 ? -7.327 -10.971 9.988 1.00 91.12 95 ALA A C 1
ATOM 763 O O . ALA A 1 95 ? -6.778 -10.601 11.024 1.00 91.12 95 ALA A O 1
ATOM 764 N N . VAL A 1 96 ? -6.679 -11.008 8.817 1.00 90.25 96 VAL A N 1
ATOM 765 C CA . VAL A 1 96 ? -5.251 -10.675 8.700 1.00 90.25 96 VAL A CA 1
ATOM 766 C C . VAL A 1 96 ? -4.990 -9.204 9.047 1.00 90.25 96 VAL A C 1
ATOM 768 O O . VAL A 1 96 ? -3.936 -8.877 9.587 1.00 90.25 96 VAL A O 1
ATOM 771 N N . ALA A 1 97 ? -5.939 -8.298 8.794 1.00 92.19 97 ALA A N 1
ATOM 772 C CA . ALA A 1 97 ? -5.796 -6.904 9.207 1.00 92.19 97 ALA A CA 1
ATOM 773 C C . ALA A 1 97 ? -5.727 -6.750 10.737 1.00 92.19 97 ALA A C 1
ATOM 775 O O . ALA A 1 97 ? -4.858 -6.030 11.229 1.00 92.19 97 ALA A O 1
ATOM 776 N N . VAL A 1 98 ? -6.576 -7.470 11.481 1.00 94.75 98 VAL A N 1
ATOM 777 C CA . VAL A 1 98 ? -6.531 -7.512 12.955 1.00 94.75 98 VAL A CA 1
ATOM 778 C C . VAL A 1 98 ? -5.196 -8.073 13.441 1.00 94.75 98 VAL A C 1
ATOM 780 O O . VAL A 1 98 ? -4.541 -7.471 14.293 1.00 94.75 98 VAL A O 1
ATOM 783 N N . GLU A 1 99 ? -4.764 -9.197 12.866 1.00 94.75 99 GLU A N 1
ATOM 784 C CA . GLU A 1 99 ? -3.492 -9.838 13.214 1.00 94.75 99 GLU A CA 1
ATOM 785 C C . GLU A 1 99 ? -2.300 -8.904 12.979 1.00 94.75 99 GLU A C 1
ATOM 787 O O . GLU A 1 99 ? -1.413 -8.806 13.826 1.00 94.75 99 GLU A O 1
ATOM 792 N N . ARG A 1 100 ? -2.290 -8.160 11.865 1.00 94.94 100 ARG A N 1
ATOM 793 C CA . ARG A 1 100 ? -1.228 -7.193 11.557 1.00 94.94 100 ARG A CA 1
ATOM 794 C C . ARG A 1 100 ? -1.174 -6.044 12.554 1.00 94.94 100 ARG A C 1
ATOM 796 O O . ARG A 1 100 ? -0.073 -5.652 12.929 1.00 94.94 100 ARG A O 1
ATOM 803 N N . VAL A 1 101 ? -2.317 -5.524 13.005 1.00 94.88 101 VAL A N 1
ATOM 804 C CA . VAL A 1 101 ? -2.331 -4.499 14.062 1.00 94.88 101 VAL A CA 1
ATOM 805 C C . VAL A 1 101 ? -1.690 -5.054 15.333 1.00 94.88 101 VAL A C 1
ATOM 807 O O . VAL A 1 101 ? -0.788 -4.426 15.875 1.00 94.88 101 VAL A O 1
ATOM 810 N N . GLY A 1 102 ? -2.074 -6.260 15.761 1.00 95.56 102 GLY A N 1
ATOM 811 C CA . GLY A 1 102 ? -1.468 -6.900 16.932 1.00 95.56 102 GLY A CA 1
ATOM 812 C C . GLY A 1 102 ? 0.032 -7.180 16.776 1.00 95.56 102 GLY A C 1
ATOM 813 O O . GLY A 1 102 ? 0.788 -7.020 17.729 1.00 95.56 102 GLY A O 1
ATOM 814 N N . HIS A 1 103 ? 0.475 -7.573 15.580 1.00 96.25 103 HIS A N 1
ATOM 815 C CA . HIS A 1 103 ? 1.875 -7.904 15.310 1.00 96.25 103 HIS A CA 1
ATOM 816 C C . HIS A 1 103 ? 2.786 -6.672 15.262 1.00 96.25 103 HIS A C 1
ATOM 818 O O . HIS A 1 103 ? 3.856 -6.675 15.865 1.00 96.25 103 HIS A O 1
ATOM 824 N N . TYR A 1 104 ? 2.379 -5.632 14.532 1.00 96.00 104 TYR A N 1
ATOM 825 C CA . TYR A 1 104 ? 3.222 -4.463 14.286 1.00 96.00 104 TYR A CA 1
ATOM 826 C C . TYR A 1 104 ? 3.053 -3.355 15.325 1.00 96.00 104 TYR A C 1
ATOM 828 O O . TYR A 1 104 ? 3.959 -2.545 15.497 1.00 96.00 104 TYR A O 1
ATOM 836 N N . LEU A 1 105 ? 1.909 -3.309 16.010 1.00 95.19 105 LEU A N 1
ATOM 837 C CA . LEU A 1 105 ? 1.566 -2.275 16.984 1.00 95.19 105 LEU A CA 1
ATOM 838 C C . LEU A 1 105 ? 1.125 -2.896 18.320 1.00 95.19 105 LEU A C 1
ATOM 840 O O . LEU A 1 105 ? 0.054 -2.548 18.813 1.00 95.19 105 LEU A O 1
ATOM 844 N N . PRO A 1 106 ? 1.907 -3.810 18.927 1.00 96.00 106 PRO A N 1
ATOM 845 C CA . PRO A 1 106 ? 1.457 -4.587 20.084 1.00 96.00 106 PRO A CA 1
ATOM 846 C C . PRO A 1 106 ? 1.061 -3.714 21.282 1.00 96.00 106 PRO A C 1
ATOM 848 O O . PRO A 1 106 ? 0.078 -4.008 21.956 1.00 96.00 106 PRO A O 1
ATOM 851 N N . GLU A 1 107 ? 1.783 -2.618 21.522 1.00 96.75 107 GLU A N 1
ATOM 852 C CA . GLU A 1 107 ? 1.520 -1.689 22.632 1.00 96.75 107 GLU A CA 1
ATOM 853 C C . GLU A 1 107 ? 0.263 -0.836 22.413 1.00 96.75 107 GLU A C 1
ATOM 855 O O . GLU A 1 107 ? -0.394 -0.427 23.365 1.00 96.75 107 GLU A O 1
ATOM 860 N N . GLU A 1 108 ? -0.101 -0.597 21.153 1.00 93.81 108 GLU A N 1
ATOM 861 C CA . GLU A 1 108 ? -1.231 0.248 20.762 1.00 93.81 108 GLU A CA 1
ATOM 862 C C . GLU A 1 108 ? -2.401 -0.573 20.197 1.00 93.81 108 GLU A C 1
ATOM 864 O O . GLU A 1 108 ? -3.357 -0.004 19.662 1.00 93.81 108 GLU A O 1
ATOM 869 N N . ALA A 1 109 ? -2.329 -1.906 20.267 1.00 94.56 109 ALA A N 1
ATOM 870 C CA . ALA A 1 109 ? -3.238 -2.801 19.561 1.00 94.56 109 ALA A CA 1
ATOM 871 C C . ALA A 1 109 ? -4.686 -2.625 20.032 1.00 94.56 109 ALA A C 1
ATOM 873 O O . ALA A 1 109 ? -5.581 -2.467 19.207 1.00 94.56 109 ALA A O 1
ATOM 874 N N . GLU A 1 110 ? -4.917 -2.582 21.346 1.00 95.12 110 GLU A N 1
ATOM 875 C CA . GLU A 1 110 ? -6.253 -2.396 21.927 1.00 95.12 110 GLU A CA 1
ATOM 876 C C . GLU A 1 110 ? -6.884 -1.063 21.490 1.00 95.12 110 GLU A C 1
ATOM 878 O O . GLU A 1 110 ? -8.023 -1.015 21.016 1.00 95.12 110 GLU A O 1
ATOM 883 N N . GLN A 1 111 ? -6.116 0.026 21.563 1.00 94.31 111 GLN A N 1
ATOM 884 C CA . GLN A 1 111 ? -6.573 1.343 21.126 1.00 94.31 111 GLN A CA 1
ATOM 885 C C . GLN A 1 111 ? -6.821 1.389 19.610 1.00 94.31 111 GLN A C 1
ATOM 887 O O . GLN A 1 111 ? -7.831 1.924 19.163 1.00 94.31 111 GLN A O 1
ATOM 892 N N . SER A 1 112 ? -5.930 0.804 18.809 1.00 92.44 112 SER A N 1
ATOM 893 C CA . SER A 1 112 ? -6.038 0.818 17.345 1.00 92.44 112 SER A CA 1
ATOM 894 C C . SER A 1 112 ? -7.217 -0.027 16.851 1.00 92.44 112 SER A C 1
ATOM 896 O O . SER A 1 112 ? -7.916 0.380 15.927 1.00 92.44 112 SER A O 1
ATOM 898 N N . LEU A 1 113 ? -7.465 -1.181 17.481 1.00 94.06 113 LEU A N 1
ATOM 899 C CA . LEU A 1 113 ? -8.565 -2.087 17.135 1.00 94.06 113 LEU A CA 1
ATOM 900 C C . LEU A 1 113 ? -9.931 -1.595 17.627 1.00 94.06 113 LEU A C 1
ATOM 902 O O . LEU A 1 113 ? -10.948 -1.990 17.060 1.00 94.06 113 LEU A O 1
ATOM 906 N N . SER A 1 114 ? -9.970 -0.747 18.660 1.00 93.56 114 SER A N 1
ATOM 907 C CA . SER A 1 114 ? -11.211 -0.100 19.113 1.00 93.56 114 SER A CA 1
ATOM 908 C C . SER A 1 114 ? -11.633 1.092 18.242 1.00 93.56 114 SER A C 1
ATOM 910 O O . SER A 1 114 ? -12.783 1.527 18.319 1.00 93.56 114 SER A O 1
ATOM 912 N N . ALA A 1 115 ? -10.739 1.596 17.388 1.00 91.50 115 ALA A N 1
ATOM 913 C CA . ALA A 1 115 ? -11.016 2.637 16.405 1.00 91.50 115 ALA A CA 1
ATOM 914 C C . ALA A 1 115 ? -11.261 2.056 14.997 1.00 91.50 115 ALA A C 1
ATOM 916 O O . ALA A 1 115 ? -11.140 0.856 14.753 1.00 91.50 115 ALA A O 1
ATOM 917 N N . HIS A 1 116 ? -11.592 2.921 14.033 1.00 91.31 116 HIS A N 1
ATOM 918 C CA . HIS A 1 116 ? -11.579 2.536 12.621 1.00 91.31 116 HIS A CA 1
ATOM 919 C C . HIS A 1 116 ? -10.135 2.408 12.125 1.00 91.31 116 HIS A C 1
ATOM 921 O O . HIS A 1 116 ? -9.367 3.367 12.187 1.00 91.31 116 HIS A O 1
ATOM 927 N N . TYR A 1 117 ? -9.791 1.245 11.576 1.00 92.12 117 TYR A N 1
ATOM 928 C CA . TYR A 1 117 ? -8.496 0.974 10.957 1.00 92.12 117 TYR A CA 1
ATOM 929 C C . TYR A 1 117 ? -8.674 0.451 9.528 1.00 92.12 117 TYR A C 1
ATOM 931 O O . TYR A 1 117 ? -9.715 -0.097 9.158 1.00 92.12 117 TYR A O 1
ATOM 939 N N . ARG A 1 118 ? -7.643 0.635 8.702 1.00 91.50 118 ARG A N 1
ATOM 940 C CA . ARG A 1 118 ? -7.606 0.188 7.307 1.00 91.50 118 ARG A CA 1
ATOM 941 C C . ARG A 1 118 ? -6.166 -0.120 6.919 1.00 91.50 118 ARG A C 1
ATOM 943 O O . ARG A 1 118 ? -5.262 0.634 7.264 1.00 91.50 118 ARG A O 1
ATOM 950 N N . ILE A 1 119 ? -5.965 -1.187 6.150 1.00 93.00 119 ILE A N 1
ATOM 951 C CA . ILE A 1 119 ? -4.707 -1.406 5.431 1.00 93.00 119 ILE A CA 1
ATOM 952 C C . ILE A 1 119 ? -4.843 -0.772 4.052 1.00 93.00 119 ILE A C 1
ATOM 954 O O . ILE A 1 119 ? -5.777 -1.084 3.316 1.00 93.00 119 ILE A O 1
ATOM 958 N N . THR A 1 120 ? -3.907 0.111 3.714 1.00 92.56 120 THR A N 1
ATOM 959 C CA . THR A 1 120 ? -3.862 0.788 2.416 1.00 92.56 120 THR A CA 1
ATOM 960 C C . THR A 1 120 ? -2.542 0.465 1.738 1.00 92.56 120 THR A C 1
ATOM 962 O O . THR A 1 120 ? -1.480 0.732 2.295 1.00 92.56 120 THR A O 1
ATOM 965 N N . ASN A 1 121 ? -2.610 -0.077 0.525 1.00 93.56 121 ASN A N 1
ATOM 966 C CA . ASN A 1 121 ? -1.437 -0.245 -0.322 1.00 93.56 121 ASN A CA 1
ATOM 967 C C . ASN A 1 121 ? -1.243 1.005 -1.179 1.00 93.56 121 ASN A C 1
ATOM 969 O O . ASN A 1 121 ? -2.173 1.445 -1.854 1.00 93.56 121 ASN A O 1
ATOM 973 N N . VAL A 1 122 ? -0.021 1.533 -1.205 1.00 92.69 122 VAL A N 1
ATOM 974 C CA . VAL A 1 122 ? 0.375 2.592 -2.138 1.00 92.69 122 VAL A CA 1
ATOM 975 C C . VAL A 1 122 ? 1.222 1.974 -3.237 1.00 92.69 122 VAL A C 1
ATOM 977 O O . VAL A 1 122 ? 2.256 1.365 -2.970 1.00 92.69 122 VAL A O 1
ATOM 980 N N . TRP A 1 123 ? 0.773 2.120 -4.483 1.00 90.81 123 TRP A N 1
ATOM 981 C CA . TRP A 1 123 ? 1.517 1.670 -5.652 1.00 90.81 123 TRP A CA 1
ATOM 982 C C . TRP A 1 123 ? 2.045 2.865 -6.437 1.00 90.81 123 TRP A C 1
ATOM 984 O O . TRP A 1 123 ? 1.295 3.784 -6.766 1.00 90.81 123 TRP A O 1
ATOM 994 N N . ARG A 1 124 ? 3.338 2.827 -6.761 1.00 88.94 124 ARG A N 1
ATOM 995 C CA . ARG A 1 124 ? 4.030 3.856 -7.536 1.00 88.94 124 ARG A CA 1
ATOM 996 C C . ARG A 1 124 ? 4.801 3.205 -8.676 1.00 88.94 124 ARG A C 1
ATOM 998 O O . ARG A 1 124 ? 5.596 2.292 -8.455 1.00 88.94 124 ARG A O 1
ATOM 1005 N N . ALA A 1 125 ? 4.609 3.719 -9.886 1.00 86.94 125 ALA A N 1
ATOM 1006 C CA . ALA A 1 125 ? 5.516 3.443 -10.988 1.00 86.94 125 ALA A CA 1
ATOM 1007 C C . ALA A 1 125 ? 6.867 4.120 -10.708 1.00 86.94 125 ALA A C 1
ATOM 1009 O O . ALA A 1 125 ? 6.917 5.322 -10.465 1.00 86.94 125 ALA A O 1
ATOM 1010 N N . LEU A 1 126 ? 7.954 3.348 -10.733 1.00 83.50 126 LEU A N 1
ATOM 1011 C CA . LEU A 1 126 ? 9.312 3.869 -10.510 1.00 83.50 126 LEU A CA 1
ATOM 1012 C C . LEU A 1 126 ? 9.951 4.446 -11.784 1.00 83.50 126 LEU A C 1
ATOM 1014 O O . LEU A 1 126 ? 10.983 5.098 -11.714 1.00 83.50 126 LEU A O 1
ATOM 1018 N N . ASN A 1 127 ? 9.336 4.185 -12.938 1.00 78.00 127 ASN A N 1
ATOM 1019 C CA . ASN A 1 127 ? 9.708 4.733 -14.239 1.00 78.00 127 ASN A C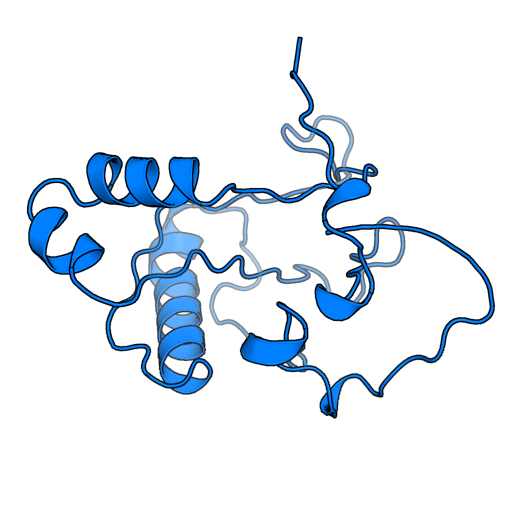A 1
ATOM 1020 C C . ASN A 1 127 ? 8.550 5.597 -14.750 1.00 78.00 127 ASN A C 1
ATOM 1022 O O . ASN A 1 127 ? 7.401 5.339 -14.388 1.00 78.00 127 ASN A O 1
ATOM 1026 N N . GLU A 1 128 ? 8.829 6.540 -15.653 1.00 70.69 128 GLU A N 1
ATOM 1027 C CA . GLU A 1 128 ? 7.815 7.449 -16.215 1.00 70.69 128 GLU A CA 1
ATOM 1028 C C . GLU A 1 128 ? 6.611 6.715 -16.831 1.00 70.69 128 GLU A C 1
ATOM 1030 O O . GLU A 1 128 ? 5.471 7.149 -16.673 1.00 70.69 128 GLU A O 1
ATOM 1035 N N . LEU A 1 129 ? 6.841 5.580 -17.506 1.00 79.06 129 LEU A N 1
ATOM 1036 C CA . LEU A 1 129 ? 5.780 4.774 -18.108 1.00 79.06 129 LEU A CA 1
ATOM 1037 C C . LEU A 1 129 ? 6.051 3.272 -17.968 1.00 79.06 129 LEU A C 1
ATOM 1039 O O . LEU A 1 129 ? 7.089 2.759 -18.389 1.00 79.06 129 LEU A O 1
ATOM 1043 N N . VAL A 1 130 ? 5.070 2.540 -17.434 1.00 82.12 130 VAL A N 1
ATOM 1044 C CA . VAL A 1 130 ? 5.107 1.074 -17.341 1.00 82.12 130 VAL A CA 1
ATOM 1045 C C . VAL A 1 130 ? 4.377 0.469 -18.541 1.00 82.12 130 VAL A C 1
ATOM 1047 O O . VAL A 1 130 ? 3.152 0.423 -18.568 1.00 82.12 130 VAL A O 1
ATOM 1050 N N . GLN A 1 131 ? 5.131 -0.008 -19.536 1.00 82.31 131 GLN A N 1
ATOM 1051 C CA . GLN A 1 131 ? 4.565 -0.553 -20.782 1.00 82.31 131 GLN A CA 1
ATOM 1052 C C . GLN A 1 131 ? 4.388 -2.079 -20.779 1.00 82.31 131 GLN A C 1
ATOM 1054 O O . GLN A 1 131 ? 3.517 -2.597 -21.469 1.00 82.31 131 GLN A O 1
ATOM 1059 N N . VAL A 1 132 ? 5.219 -2.811 -20.028 1.00 82.44 132 VAL A N 1
ATOM 1060 C CA . VAL A 1 132 ? 5.284 -4.284 -20.122 1.00 82.44 132 VAL A CA 1
ATOM 1061 C C . VAL A 1 132 ? 4.319 -4.966 -19.155 1.00 82.44 132 VAL A C 1
ATOM 1063 O O . VAL A 1 132 ? 3.622 -5.904 -19.528 1.00 82.44 132 VAL A O 1
ATOM 1066 N N . THR A 1 133 ? 4.275 -4.502 -17.906 1.00 85.88 133 THR A N 1
ATOM 1067 C CA . THR A 1 133 ? 3.459 -5.097 -16.836 1.00 85.88 133 THR A CA 1
ATOM 1068 C C . THR A 1 133 ? 2.677 -4.006 -16.101 1.00 85.88 133 THR A C 1
ATOM 1070 O O . THR A 1 133 ? 3.012 -3.686 -14.955 1.00 85.88 133 THR A O 1
ATOM 1073 N N . PRO A 1 134 ? 1.702 -3.359 -16.767 1.00 86.19 134 PRO A N 1
ATOM 1074 C CA . PRO A 1 134 ? 0.907 -2.309 -16.148 1.00 86.19 134 PRO A CA 1
ATOM 1075 C C . PRO A 1 134 ? 0.082 -2.866 -14.987 1.00 86.19 134 PRO A C 1
ATOM 1077 O O . PRO A 1 134 ? -0.315 -4.032 -14.981 1.00 86.19 134 PRO A O 1
ATOM 1080 N N . LEU A 1 135 ? -0.190 -2.009 -14.007 1.00 86.56 135 LEU A N 1
ATOM 1081 C CA . LEU A 1 135 ? -1.104 -2.331 -12.924 1.00 86.56 135 LEU A CA 1
ATOM 1082 C C . LEU A 1 135 ? -2.552 -2.150 -13.386 1.00 86.56 135 LEU A C 1
ATOM 1084 O O . LEU A 1 135 ? -2.872 -1.217 -14.117 1.00 86.56 135 LEU A O 1
ATOM 1088 N N . THR A 1 136 ? -3.437 -3.039 -12.949 1.00 86.38 136 THR A N 1
ATOM 1089 C CA . THR A 1 136 ? -4.875 -2.955 -13.210 1.00 86.38 136 THR A CA 1
ATOM 1090 C C . THR A 1 136 ? -5.645 -3.205 -11.921 1.00 86.38 136 THR A C 1
ATOM 1092 O O . THR A 1 136 ? -5.284 -4.072 -11.122 1.00 86.38 136 THR A O 1
ATOM 1095 N N . PHE A 1 137 ? -6.722 -2.448 -11.735 1.00 87.25 137 PHE A N 1
ATOM 1096 C CA . PHE A 1 137 ? -7.642 -2.583 -10.615 1.00 87.25 137 PHE A CA 1
ATOM 1097 C C . PHE A 1 137 ? -9.038 -2.938 -11.121 1.00 87.25 137 PHE A C 1
ATOM 1099 O O . PHE A 1 137 ? -9.442 -2.521 -12.204 1.00 87.25 137 PHE A O 1
ATOM 1106 N N . ALA A 1 138 ? -9.778 -3.665 -10.291 1.00 89.38 138 ALA A N 1
ATOM 1107 C CA . ALA A 1 138 ? -11.222 -3.795 -10.401 1.00 89.38 138 ALA A CA 1
ATOM 1108 C C . ALA A 1 138 ? -11.828 -3.083 -9.193 1.00 89.38 138 ALA A C 1
ATOM 1110 O O . ALA A 1 138 ? -11.319 -3.248 -8.079 1.00 89.38 138 ALA A O 1
ATOM 1111 N N . ALA A 1 139 ? -12.885 -2.301 -9.410 1.00 90.00 139 ALA A N 1
ATOM 1112 C CA . ALA A 1 139 ? -13.611 -1.668 -8.316 1.00 90.00 139 ALA A CA 1
ATOM 1113 C C . ALA A 1 139 ? -14.220 -2.743 -7.417 1.00 90.00 139 ALA A C 1
ATOM 1115 O O . ALA A 1 139 ? -14.761 -3.728 -7.925 1.00 90.00 139 ALA A O 1
ATOM 1116 N N . ALA A 1 140 ? -14.174 -2.546 -6.099 1.00 88.19 140 ALA A N 1
ATOM 1117 C CA . ALA A 1 140 ? -14.748 -3.503 -5.153 1.00 88.19 140 ALA A CA 1
ATOM 1118 C C . ALA A 1 140 ? -16.225 -3.805 -5.464 1.00 88.19 140 ALA A C 1
ATOM 1120 O O . ALA A 1 140 ? -16.630 -4.958 -5.466 1.00 88.19 140 ALA A O 1
ATOM 1121 N N . THR A 1 141 ? -16.995 -2.790 -5.860 1.00 88.88 141 THR A N 1
ATOM 1122 C CA . THR A 1 141 ? -18.413 -2.916 -6.246 1.00 88.88 141 THR A CA 1
ATOM 1123 C C . THR A 1 141 ? -18.663 -3.700 -7.538 1.00 88.88 141 THR A C 1
ATOM 1125 O O . THR A 1 141 ? -19.806 -4.038 -7.832 1.00 88.88 141 THR A O 1
ATOM 1128 N N . SER A 1 142 ? -17.620 -3.993 -8.320 1.00 90.12 142 SER A N 1
ATOM 1129 C CA . SER A 1 142 ? -17.716 -4.781 -9.557 1.00 90.12 142 SER A CA 1
ATOM 1130 C C . SER A 1 142 ? -17.422 -6.270 -9.366 1.00 90.12 142 SER A C 1
ATOM 1132 O O . SER A 1 142 ? -17.613 -7.048 -10.299 1.00 90.12 142 SER A O 1
ATOM 1134 N N . VAL A 1 143 ? -16.962 -6.673 -8.179 1.00 89.50 143 VAL A N 1
ATOM 1135 C CA . VAL A 1 143 ? -16.625 -8.061 -7.846 1.00 89.50 143 VAL A CA 1
ATOM 1136 C C . VAL A 1 143 ? -17.618 -8.551 -6.801 1.00 89.50 143 VAL A C 1
ATOM 1138 O O . VAL A 1 143 ? -17.812 -7.896 -5.782 1.00 89.50 143 VAL A O 1
ATOM 1141 N N . ARG A 1 144 ? -18.267 -9.692 -7.045 1.00 91.31 144 ARG A N 1
ATOM 1142 C CA . ARG A 1 144 ? -19.174 -10.283 -6.056 1.00 91.31 144 ARG A CA 1
ATOM 1143 C C . ARG A 1 144 ? -18.361 -11.008 -4.992 1.00 91.31 144 ARG A C 1
ATOM 1145 O O . ARG A 1 144 ? -17.362 -11.646 -5.316 1.00 91.31 144 ARG A O 1
ATOM 1152 N N . ASP A 1 145 ? -18.834 -10.992 -3.752 1.00 89.00 145 ASP A N 1
ATOM 1153 C CA . ASP A 1 145 ? -18.166 -11.682 -2.640 1.00 89.00 145 ASP A CA 1
ATOM 1154 C C . ASP A 1 145 ? -17.978 -13.185 -2.913 1.00 89.00 145 ASP A C 1
ATOM 1156 O O . ASP A 1 145 ? -16.952 -13.760 -2.566 1.00 89.00 145 ASP A O 1
ATOM 1160 N N . GLU A 1 146 ? -18.931 -13.814 -3.607 1.00 92.62 146 GLU A N 1
ATOM 1161 C CA . GLU A 1 146 ? -18.876 -15.226 -4.017 1.00 92.62 146 GLU A CA 1
ATOM 1162 C C . GLU A 1 146 ? -17.782 -15.544 -5.052 1.00 92.62 146 GLU A C 1
ATOM 1164 O O . GLU A 1 146 ? -17.369 -16.698 -5.167 1.00 92.62 146 GLU A O 1
ATOM 1169 N N . ASP A 1 147 ? -17.283 -14.536 -5.774 1.00 90.69 147 ASP A N 1
ATOM 1170 C CA . ASP A 1 147 ? -16.163 -14.682 -6.709 1.00 90.69 147 ASP A CA 1
ATOM 1171 C C . ASP A 1 147 ? -14.797 -14.571 -5.988 1.00 90.69 147 ASP A C 1
ATOM 1173 O O . ASP A 1 147 ? -13.749 -14.844 -6.582 1.00 90.69 147 ASP A O 1
ATOM 1177 N N . ILE A 1 148 ? -14.784 -14.191 -4.701 1.00 88.94 148 ILE A N 1
ATOM 1178 C CA . ILE A 1 148 ? -13.576 -14.108 -3.872 1.00 88.94 148 ILE A CA 1
ATOM 1179 C C . ILE A 1 148 ? -13.327 -15.467 -3.220 1.00 88.94 148 ILE A C 1
ATOM 1181 O O . ILE A 1 148 ? -13.959 -15.850 -2.237 1.00 88.94 148 ILE A O 1
ATOM 1185 N N . VAL A 1 149 ? -12.350 -16.194 -3.755 1.00 89.69 149 VAL A N 1
ATOM 1186 C CA . VAL A 1 149 ? -11.980 -17.525 -3.268 1.00 89.69 149 VAL A CA 1
ATOM 1187 C C . VAL A 1 149 ? -10.650 -17.500 -2.522 1.00 89.69 149 VAL A C 1
ATOM 1189 O O . VAL A 1 149 ? -9.697 -16.834 -2.932 1.00 89.69 149 VAL A O 1
ATOM 1192 N N . GLY A 1 150 ? -10.574 -18.250 -1.422 1.00 85.50 150 GLY A N 1
ATOM 1193 C CA . GLY A 1 150 ? -9.324 -18.464 -0.697 1.00 85.50 150 GLY A CA 1
ATOM 1194 C C . GLY A 1 150 ? -8.324 -19.244 -1.552 1.00 85.50 150 GLY A C 1
ATOM 1195 O O . GLY A 1 150 ? -8.688 -20.214 -2.216 1.00 85.50 150 GLY A O 1
ATOM 1196 N N . ILE A 1 151 ? -7.061 -18.821 -1.533 1.00 80.94 151 ILE A N 1
ATOM 1197 C CA . ILE A 1 151 ? -5.976 -19.477 -2.265 1.00 80.94 151 ILE A CA 1
ATOM 1198 C C . ILE A 1 151 ? -4.906 -19.890 -1.257 1.00 80.94 151 ILE A C 1
ATOM 1200 O O . ILE A 1 151 ? -4.396 -19.054 -0.516 1.00 80.94 151 ILE A O 1
ATOM 1204 N N . GLU A 1 152 ? -4.540 -21.170 -1.245 1.00 74.38 152 GLU A N 1
ATOM 1205 C CA . GLU A 1 152 ? -3.372 -21.652 -0.507 1.00 74.38 152 GLU A CA 1
ATOM 1206 C C . GLU A 1 152 ? -2.138 -21.600 -1.414 1.00 74.38 152 GLU A C 1
ATOM 1208 O O . GLU A 1 152 ? -2.109 -22.201 -2.492 1.00 74.38 152 GLU A O 1
ATOM 1213 N N . HIS A 1 153 ? -1.101 -20.888 -0.975 1.00 61.84 153 HIS A N 1
ATOM 1214 C CA . HIS A 1 153 ? 0.220 -20.979 -1.585 1.00 61.84 153 HIS A CA 1
ATOM 1215 C C . HIS A 1 153 ? 0.904 -22.245 -1.051 1.00 61.84 153 HIS A C 1
ATOM 1217 O O . HIS A 1 153 ? 1.337 -22.267 0.098 1.00 61.84 153 HIS A O 1
ATOM 1223 N N . ARG A 1 154 ? 0.936 -23.304 -1.867 1.00 48.31 154 ARG A N 1
ATOM 1224 C CA . ARG A 1 154 ? 1.754 -24.500 -1.617 1.00 48.31 154 ARG A CA 1
ATOM 1225 C C . ARG A 1 154 ? 3.196 -24.289 -2.051 1.00 48.31 154 ARG A C 1
ATOM 1227 O O . ARG A 1 154 ? 3.394 -23.579 -3.064 1.00 48.31 154 ARG A O 1
#

Foldseek 3Di:
DA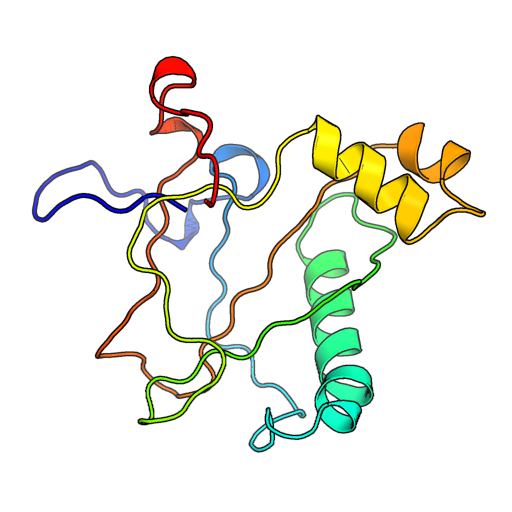DDDPDDDDDDPLCPDDCVFFVDHDDPDDDFPLPPPPVDPVSCVVTVVVVVLVCCCVRPPPDDDDDDDDDDDEDDDPPTPHHDDPHDDDPDDPVVQLVCLCVVVVVCSVVQVVDDDDDDDDDDDSDPDDDPRDDDGGGPVRDDPVNHDDDDDD

Organism: Paracoccidioides brasiliensis (strain Pb18) (NCBI:txid502780)

pLDDT: mean 83.31, std 16.12, range [23.28, 96.75]

InterPro domains:
  IPR044053 Hydroxylase/desaturase AsaB-like [NF041278] (14-152)
  IPR044053 Hydroxylase/desaturase AsaB-like [PTHR34598] (14-154)